Protein AF-A0AAW1R6K6-F1 (afdb_monomer_lite)

Foldseek 3Di:
DVVVVVVVVVVVVVVVVVVLQFFPQQDPDFDLVCLVVLVVVLVVAQFDWDQDPPRDTEAPPLSLLLLLLNCCLPPNADPDDQDQADPVGDGDNHSNSNSVSNNVCHPPHNSNSSRSNRNSSRGGGCVRHPGPPD

InterPro domains:
  IPR000582 Acyl-CoA-binding protein, ACBP [PF00887] (34-119)
  IPR000582 Acyl-CoA-binding protein, ACBP [PS51228] (38-130)
  IPR014352 FERM/acyl-CoA-binding protein superfamily [G3DSA:1.20.80.10] (27-129)
  IPR035984 Acyl-CoA binding protein superfamily [SSF47027] (45-123)

Organism: NCBI:txid41462

Secondary structure (DSSP, 8-state):
-HHHHHHHHHHHHHHHHHHHHS-TT--S---GGGHHHHHHHHHHS-B--EEETTTEEE--HHHHHHHHHHHHHHH-S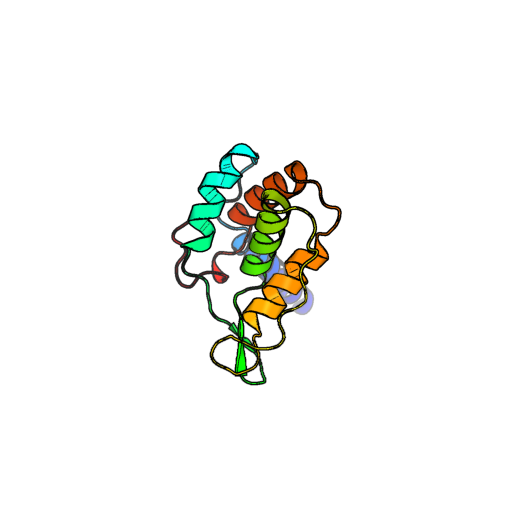--SPPP-B-TTSSB-HHHHHHHHHHHHTTT--HHHHHHHHHHHHHHS-GGGBSS---

pLDDT: mean 80.57, std 13.85, range [44.88, 94.19]

Structure (mmCIF, N/CA/C/O backbone):
data_AF-A0AAW1R6K6-F1
#
_entry.id   AF-A0AAW1R6K6-F1
#
loop_
_atom_site.group_PDB
_atom_site.id
_atom_site.type_symbol
_atom_site.label_atom_id
_atom_site.label_alt_id
_atom_site.label_comp_id
_atom_site.label_asym_id
_atom_site.label_entity_id
_atom_site.label_seq_id
_atom_site.pdbx_PDB_ins_code
_atom_site.Cartn_x
_atom_site.Cartn_y
_atom_site.Cartn_z
_atom_site.occupancy
_atom_site.B_iso_or_equiv
_atom_site.auth_seq_id
_atom_site.auth_comp_id
_atom_site.auth_asym_id
_atom_site.auth_atom_id
_atom_site.pdbx_PDB_model_num
ATOM 1 N N . MET A 1 1 ? -25.791 -34.927 16.420 1.00 54.81 1 MET A N 1
ATOM 2 C CA . MET A 1 1 ? -25.970 -33.560 16.976 1.00 54.81 1 MET A CA 1
ATOM 3 C C . MET A 1 1 ? -24.670 -32.843 17.385 1.00 54.81 1 MET A C 1
ATOM 5 O O . MET A 1 1 ? -24.722 -31.632 17.541 1.00 54.81 1 MET A O 1
ATOM 9 N N . LYS A 1 2 ? -23.514 -33.521 17.539 1.00 57.44 2 LYS A N 1
ATOM 10 C CA . LYS A 1 2 ? -22.239 -32.872 17.930 1.00 57.44 2 LYS A CA 1
ATOM 11 C C . LYS A 1 2 ? -21.477 -32.198 16.771 1.00 57.44 2 LYS A C 1
ATOM 13 O O . LYS A 1 2 ? -20.910 -31.139 16.986 1.00 57.44 2 LYS A O 1
ATOM 18 N N . LEU A 1 3 ? -21.546 -32.734 15.545 1.00 55.44 3 LEU A N 1
ATOM 19 C CA . LEU A 1 3 ? -20.837 -32.152 14.389 1.00 55.44 3 LEU A CA 1
ATOM 20 C C . LEU A 1 3 ? -21.395 -30.787 13.946 1.00 55.44 3 LEU A C 1
ATOM 22 O O . LEU A 1 3 ? -20.623 -29.871 13.708 1.00 55.44 3 LEU A O 1
ATOM 26 N N . LYS A 1 4 ? -22.726 -30.609 13.928 1.00 58.53 4 LYS A N 1
ATOM 27 C CA . LYS A 1 4 ? -23.342 -29.307 13.599 1.00 58.53 4 LYS A CA 1
ATOM 28 C C . LYS A 1 4 ? -23.006 -28.215 14.622 1.00 58.53 4 LYS A C 1
ATOM 30 O O . LYS A 1 4 ? -22.917 -27.057 14.252 1.00 58.53 4 LYS A O 1
ATOM 35 N N . LYS A 1 5 ? -22.803 -28.571 15.899 1.00 58.91 5 LYS A N 1
ATOM 36 C CA . LYS A 1 5 ? -22.395 -27.606 16.934 1.00 58.91 5 LYS A CA 1
ATOM 37 C C . LYS A 1 5 ? -20.954 -27.137 16.732 1.00 58.91 5 LYS A C 1
ATOM 39 O O . LYS A 1 5 ? -20.730 -25.942 16.827 1.00 58.91 5 LYS A O 1
ATOM 44 N N . LEU A 1 6 ? -20.030 -28.042 16.387 1.00 59.62 6 LEU A N 1
ATOM 45 C CA . LEU A 1 6 ? -18.645 -27.667 16.078 1.00 59.62 6 LEU A CA 1
ATOM 46 C C . LEU A 1 6 ? -18.543 -26.755 14.850 1.00 59.62 6 LEU A C 1
ATOM 48 O O . LEU A 1 6 ? -17.821 -25.772 14.915 1.00 59.62 6 LEU A O 1
ATOM 52 N N . GLN A 1 7 ? -19.293 -27.028 13.777 1.00 59.12 7 GLN A N 1
ATOM 53 C CA . GLN A 1 7 ? -19.271 -26.174 12.579 1.00 59.12 7 GLN A CA 1
ATOM 54 C C . GLN A 1 7 ? -19.809 -24.767 12.862 1.00 59.12 7 GLN A C 1
ATOM 56 O O . GLN A 1 7 ? -19.187 -23.789 12.472 1.00 59.12 7 GLN A O 1
ATOM 61 N N . ILE A 1 8 ? -20.895 -24.652 13.632 1.00 62.75 8 ILE A N 1
ATOM 62 C CA . ILE A 1 8 ? -21.438 -23.349 14.052 1.00 62.75 8 ILE A CA 1
ATOM 63 C C . ILE A 1 8 ? -20.459 -22.615 14.984 1.00 62.75 8 ILE A C 1
ATOM 65 O O . ILE A 1 8 ? -20.397 -21.386 14.978 1.00 62.75 8 ILE A O 1
ATOM 69 N N . GLU A 1 9 ? -19.700 -23.346 15.803 1.00 59.59 9 GLU A N 1
ATOM 70 C CA . GLU A 1 9 ? -18.682 -22.774 16.685 1.00 59.59 9 GLU A CA 1
ATOM 71 C C . GLU A 1 9 ? -17.444 -22.316 15.900 1.00 59.59 9 GLU A C 1
ATOM 73 O O . GLU A 1 9 ? -16.956 -21.223 16.166 1.00 59.59 9 GLU A O 1
ATOM 78 N N . GLU A 1 10 ? -16.992 -23.069 14.889 1.00 58.62 10 GLU A N 1
ATOM 79 C CA . GLU A 1 10 ? -15.948 -22.655 13.938 1.00 58.62 10 GLU A CA 1
ATOM 80 C C . GLU A 1 10 ? -16.385 -21.466 13.083 1.00 58.62 10 GLU A C 1
ATOM 82 O O . GLU A 1 10 ? -15.620 -20.517 12.963 1.00 58.62 10 GLU A O 1
ATOM 87 N N . GLU A 1 11 ? -17.612 -21.449 12.559 1.00 56.84 11 GLU A N 1
ATOM 88 C CA . GLU A 1 11 ? -18.152 -20.312 11.804 1.00 56.84 11 GLU A CA 1
ATOM 89 C C . GLU A 1 11 ? -18.302 -19.074 12.689 1.00 56.84 11 GLU A C 1
ATOM 91 O O . GLU A 1 11 ? -17.988 -17.972 12.251 1.00 56.84 11 GLU A O 1
ATOM 96 N N . LYS A 1 12 ? -18.701 -19.222 13.961 1.00 56.53 12 LYS A N 1
ATOM 97 C CA . LYS A 1 12 ? -18.704 -18.106 14.921 1.00 56.53 12 LYS A CA 1
ATOM 98 C C . LYS A 1 12 ? -17.299 -17.667 15.317 1.00 56.53 12 LYS A C 1
ATOM 100 O O . LYS A 1 12 ? -17.099 -16.475 15.524 1.00 56.53 12 LYS A O 1
ATOM 105 N N . LYS A 1 13 ? -16.324 -18.575 15.413 1.00 55.84 13 LYS A N 1
ATOM 106 C CA . LYS A 1 13 ? -14.916 -18.232 15.681 1.00 55.84 13 LYS A CA 1
ATOM 107 C C . LYS A 1 13 ? -14.268 -17.563 14.471 1.00 55.84 13 LYS A C 1
ATOM 109 O O . LYS A 1 13 ? -13.522 -16.611 14.655 1.00 55.84 13 LYS A O 1
ATOM 114 N N . ALA A 1 14 ? -14.597 -18.005 13.261 1.00 51.09 14 ALA A N 1
ATOM 115 C CA . ALA A 1 14 ? -14.185 -17.405 11.999 1.00 51.09 14 ALA A CA 1
ATOM 116 C C . ALA A 1 14 ? -14.874 -16.054 11.776 1.00 51.09 14 ALA A C 1
ATOM 118 O O . ALA A 1 14 ? -14.217 -15.105 11.376 1.00 51.09 14 ALA A O 1
ATOM 119 N N . ALA A 1 15 ? -16.154 -15.911 12.130 1.00 46.59 15 ALA A N 1
ATOM 120 C CA . ALA A 1 15 ? -16.862 -14.633 12.096 1.00 46.59 15 ALA A CA 1
ATOM 121 C C . ALA A 1 15 ? -16.369 -13.670 13.189 1.00 46.59 15 ALA A C 1
ATOM 123 O O . ALA A 1 15 ? -16.264 -12.473 12.946 1.00 46.59 15 ALA A O 1
ATOM 124 N N . ALA A 1 16 ? -16.013 -14.166 14.378 1.00 45.22 16 ALA A N 1
ATOM 125 C CA . ALA A 1 16 ? -15.396 -13.363 15.435 1.00 45.22 16 ALA A CA 1
ATOM 126 C C . ALA A 1 16 ? -13.936 -12.999 15.119 1.00 45.22 16 ALA A C 1
ATOM 128 O O . ALA A 1 16 ? -13.490 -11.928 15.520 1.00 45.22 16 ALA A O 1
ATOM 129 N N . ALA A 1 17 ? -13.206 -13.849 14.391 1.00 46.97 17 ALA A N 1
ATOM 130 C CA . ALA A 1 17 ? -11.892 -13.533 13.838 1.00 46.97 17 ALA A CA 1
ATOM 131 C C . ALA A 1 17 ? -12.015 -12.492 12.719 1.00 46.97 17 ALA A C 1
ATOM 133 O O . ALA A 1 17 ? -11.362 -11.461 12.797 1.00 46.97 17 ALA A O 1
ATOM 134 N N . ALA A 1 18 ? -12.951 -12.666 11.784 1.00 44.88 18 ALA A N 1
ATOM 135 C CA . ALA A 1 18 ? -13.228 -11.710 10.714 1.00 44.88 18 ALA A CA 1
ATOM 136 C C . ALA A 1 18 ? -13.715 -10.347 11.245 1.00 44.88 18 ALA A C 1
ATOM 138 O O . ALA A 1 18 ? -13.365 -9.306 10.696 1.00 44.88 18 ALA A O 1
ATOM 139 N N . ASN A 1 19 ? -14.479 -10.328 12.344 1.00 46.38 19 ASN A N 1
ATOM 140 C CA . ASN A 1 19 ? -14.916 -9.089 12.997 1.00 46.38 19 ASN A CA 1
ATOM 141 C C . ASN A 1 19 ? -13.841 -8.480 13.926 1.00 46.38 19 ASN A C 1
ATOM 143 O O . ASN A 1 19 ? -13.912 -7.300 14.243 1.00 46.38 19 ASN A O 1
ATOM 147 N N . LYS A 1 20 ? -12.819 -9.251 14.331 1.00 46.44 20 LYS A N 1
ATOM 148 C CA . LYS A 1 20 ? -11.583 -8.738 14.961 1.00 46.44 20 LYS A CA 1
ATOM 149 C C . LYS A 1 20 ? -10.495 -8.354 13.950 1.00 46.44 20 LYS A C 1
ATOM 151 O O . LYS A 1 20 ? -9.509 -7.737 14.342 1.00 46.44 20 LYS A O 1
ATOM 156 N N . GLU A 1 21 ? -10.644 -8.736 12.684 1.00 50.62 21 GLU A N 1
ATOM 157 C CA . GLU A 1 21 ? -9.727 -8.390 11.593 1.00 50.62 21 GLU A CA 1
ATOM 158 C C . GLU A 1 21 ? -10.116 -7.105 10.863 1.00 50.62 21 GLU A C 1
ATOM 160 O O . GLU A 1 21 ? -9.253 -6.505 10.224 1.00 50.62 21 GLU A O 1
ATOM 165 N N . LYS A 1 22 ? -11.368 -6.643 10.989 1.00 51.16 22 LYS A N 1
ATOM 166 C CA . LYS A 1 22 ? -11.714 -5.270 10.613 1.00 51.16 22 LYS A CA 1
ATOM 167 C C . LYS A 1 22 ? -10.951 -4.327 11.525 1.00 51.16 22 LYS A C 1
ATOM 169 O O . LYS A 1 22 ? -11.096 -4.399 12.746 1.00 51.16 22 LYS A O 1
ATOM 174 N N . SER A 1 23 ? -10.109 -3.486 10.929 1.00 54.38 23 SER A N 1
ATOM 175 C CA . SER A 1 23 ? -9.315 -2.562 11.720 1.00 54.38 23 SER A CA 1
ATOM 176 C C . SER A 1 23 ? -10.215 -1.699 12.603 1.00 54.38 23 SER A C 1
ATOM 178 O O . SER A 1 23 ? -11.255 -1.229 12.134 1.00 54.38 23 SER A O 1
ATOM 180 N N . PRO A 1 24 ? -9.821 -1.459 13.866 1.00 57.44 24 PRO A N 1
ATOM 181 C CA . PRO A 1 24 ? -10.594 -0.648 14.809 1.00 57.44 24 PRO A CA 1
ATOM 182 C C . PRO A 1 24 ? -10.790 0.801 14.338 1.00 57.44 24 PRO A C 1
ATOM 184 O O . PRO A 1 24 ? -11.574 1.535 14.930 1.00 57.44 24 PRO A O 1
ATOM 187 N N . HIS A 1 25 ? -10.099 1.198 13.269 1.00 65.19 25 HIS A N 1
ATOM 188 C CA . HIS A 1 25 ? -10.101 2.541 12.707 1.00 65.19 25 HIS A CA 1
ATOM 189 C C . HIS A 1 25 ? -10.988 2.693 11.462 1.00 65.19 25 HIS A C 1
ATOM 191 O O . HIS A 1 25 ? -10.966 3.752 10.839 1.00 65.19 25 HIS A O 1
ATOM 197 N N . ALA A 1 26 ? -11.760 1.672 11.070 1.00 70.44 26 ALA A N 1
ATOM 198 C CA . ALA A 1 26 ? -12.659 1.767 9.919 1.00 70.44 26 ALA A CA 1
ATOM 199 C C . ALA A 1 26 ? -13.709 2.881 10.125 1.00 70.44 26 ALA A C 1
ATOM 201 O O . ALA A 1 26 ? -14.513 2.822 11.054 1.00 70.44 26 ALA A O 1
ATOM 202 N N . LYS A 1 27 ? -13.694 3.900 9.256 1.00 74.69 27 LYS A N 1
ATOM 203 C CA . LYS A 1 27 ? -14.626 5.039 9.280 1.00 74.69 27 LYS A CA 1
ATOM 204 C C . LYS A 1 27 ? -15.842 4.785 8.378 1.00 74.69 27 LYS A C 1
ATOM 206 O O . LYS A 1 27 ? -15.732 4.106 7.363 1.00 74.69 27 LYS A O 1
ATOM 211 N N . GLU A 1 28 ? -16.987 5.386 8.710 1.00 66.56 28 GLU A N 1
ATOM 212 C CA . GLU A 1 28 ? -18.200 5.346 7.866 1.00 66.56 28 GLU A CA 1
ATOM 213 C C . GLU A 1 28 ? -18.057 6.170 6.572 1.00 66.56 28 GLU A C 1
ATOM 215 O O . GLU A 1 28 ? -18.705 5.869 5.570 1.00 66.56 28 GLU A O 1
ATOM 220 N N . SER A 1 29 ? -17.182 7.180 6.570 1.00 75.38 29 SER A N 1
ATOM 221 C CA . SER A 1 29 ? -16.866 8.008 5.403 1.00 75.38 29 SER A CA 1
ATOM 222 C C . SER A 1 29 ? -15.362 8.239 5.278 1.00 75.38 29 SER A C 1
ATOM 224 O O . SER A 1 29 ? -14.694 8.534 6.271 1.00 75.38 29 SER A O 1
ATOM 226 N N . TYR A 1 30 ? -14.851 8.168 4.050 1.00 83.12 30 TYR A N 1
ATOM 227 C CA . TYR A 1 30 ? -13.450 8.415 3.715 1.00 83.12 30 TYR A CA 1
ATOM 228 C C . TYR A 1 30 ? -13.351 9.662 2.843 1.00 83.12 30 TYR A C 1
ATOM 230 O O . TYR A 1 30 ? -14.052 9.753 1.834 1.00 83.12 30 TYR A O 1
ATOM 238 N N . ASP A 1 31 ? -12.484 10.599 3.220 1.00 83.88 31 ASP A N 1
ATOM 239 C CA . ASP A 1 31 ? -12.262 11.830 2.467 1.00 83.88 31 ASP A CA 1
ATOM 240 C C . ASP A 1 31 ? -10.904 11.782 1.760 1.00 83.88 31 ASP A C 1
ATOM 242 O O . ASP A 1 31 ? -9.882 11.459 2.363 1.00 83.88 31 ASP A O 1
ATOM 246 N N . MET A 1 32 ? -10.888 12.092 0.463 1.00 86.06 32 MET A N 1
ATOM 247 C CA . MET A 1 32 ? -9.672 12.053 -0.355 1.00 86.06 32 MET A CA 1
ATOM 248 C C . MET A 1 32 ? -8.628 13.105 0.046 1.00 86.06 32 MET A C 1
ATOM 250 O O . MET A 1 32 ? -7.465 12.942 -0.315 1.00 86.06 32 MET A O 1
ATOM 254 N N . ASN A 1 33 ? -9.011 14.154 0.781 1.00 86.31 33 ASN A N 1
ATOM 255 C CA . ASN A 1 33 ? -8.088 15.173 1.283 1.00 86.31 33 ASN A CA 1
ATOM 256 C C . ASN A 1 33 ? -7.244 14.659 2.457 1.00 86.31 33 ASN A C 1
ATOM 258 O O . ASN A 1 33 ? -6.162 15.185 2.688 1.00 86.31 33 ASN A O 1
ATOM 262 N N . GLU A 1 34 ? -7.675 13.601 3.159 1.00 86.88 34 GLU A N 1
ATOM 263 C CA . GLU A 1 34 ? -6.843 12.951 4.188 1.00 86.88 34 GLU A CA 1
ATOM 264 C C . GLU A 1 34 ? -5.663 12.178 3.571 1.00 86.88 34 GLU A C 1
ATOM 266 O O . GLU A 1 34 ? -4.775 11.727 4.293 1.00 86.88 34 GLU A O 1
ATOM 271 N N . PHE A 1 35 ? -5.639 12.001 2.244 1.00 89.75 35 PHE A N 1
ATOM 272 C CA . PHE A 1 35 ? -4.611 11.232 1.550 1.00 89.75 35 PHE A CA 1
ATOM 273 C C . PHE A 1 35 ? -3.198 11.719 1.867 1.00 89.75 35 PHE A C 1
ATOM 275 O O . PHE A 1 35 ? -2.365 10.890 2.212 1.00 89.75 35 PHE A O 1
ATOM 282 N N . ASP A 1 36 ? -2.928 13.020 1.767 1.00 87.56 36 ASP A N 1
ATOM 283 C CA . ASP A 1 36 ? -1.572 13.560 1.908 1.00 87.56 36 ASP A CA 1
ATOM 284 C C . ASP A 1 36 ? -1.031 13.360 3.340 1.00 87.56 36 ASP A C 1
ATOM 286 O O . ASP A 1 36 ? 0.078 12.856 3.530 1.00 87.56 36 ASP A O 1
ATOM 290 N N . ASP A 1 37 ? -1.851 13.611 4.365 1.00 88.75 37 ASP A N 1
ATOM 291 C CA . ASP A 1 37 ? -1.493 13.343 5.765 1.00 88.75 37 ASP A CA 1
ATOM 292 C C . ASP A 1 37 ? -1.284 11.847 6.045 1.00 88.75 37 ASP A C 1
ATOM 294 O O . ASP A 1 37 ? -0.355 11.440 6.756 1.00 88.75 37 ASP A O 1
ATOM 298 N N . LEU A 1 38 ? -2.169 10.997 5.516 1.00 89.88 38 LEU A N 1
ATOM 299 C CA . LEU A 1 38 ? -2.085 9.549 5.697 1.00 89.88 38 LEU A CA 1
ATOM 300 C C . LEU A 1 38 ? -0.922 8.945 4.900 1.00 89.88 38 LEU A C 1
ATOM 302 O O . LEU A 1 38 ? -0.325 7.969 5.358 1.00 89.88 38 LEU A O 1
ATOM 306 N N . ALA A 1 39 ? -0.563 9.535 3.759 1.00 88.19 39 ALA A N 1
ATOM 307 C CA . ALA A 1 39 ? 0.590 9.181 2.939 1.00 88.19 39 ALA A CA 1
ATOM 308 C C . ALA A 1 39 ? 1.911 9.380 3.706 1.00 88.19 39 ALA A C 1
ATOM 310 O O . ALA A 1 39 ? 2.815 8.543 3.663 1.00 88.19 39 ALA A O 1
ATOM 311 N N . GLU A 1 40 ? 2.024 10.439 4.499 1.00 87.56 40 GLU A N 1
ATOM 312 C CA . GLU A 1 40 ? 3.201 10.603 5.351 1.00 87.56 40 GLU A CA 1
ATOM 313 C C . GLU A 1 40 ? 3.201 9.645 6.544 1.00 87.56 40 GLU A C 1
ATOM 315 O O . GLU A 1 40 ? 4.254 9.140 6.952 1.00 87.56 40 GLU A O 1
ATOM 320 N N . LYS A 1 41 ? 2.021 9.392 7.121 1.00 87.88 41 LYS A N 1
ATOM 321 C CA . LYS A 1 41 ? 1.877 8.514 8.286 1.00 87.88 41 LYS A CA 1
ATOM 322 C C . LYS A 1 41 ? 2.154 7.063 7.927 1.00 87.88 41 LYS A C 1
ATOM 324 O O . LYS A 1 41 ? 2.960 6.445 8.618 1.00 87.88 41 LYS A O 1
ATOM 329 N N . TYR A 1 42 ? 1.572 6.527 6.846 1.00 87.75 42 TYR A N 1
ATOM 330 C CA . TYR A 1 42 ? 1.750 5.112 6.493 1.00 87.75 42 TYR A CA 1
ATOM 331 C C . TYR A 1 42 ? 3.221 4.773 6.267 1.00 87.75 42 TYR A C 1
ATOM 333 O O . TYR A 1 42 ? 3.664 3.727 6.721 1.00 87.75 42 TYR A O 1
ATOM 341 N N . ALA A 1 43 ? 4.010 5.661 5.658 1.00 84.19 43 ALA A N 1
ATOM 342 C CA . ALA A 1 43 ? 5.439 5.432 5.455 1.00 84.19 43 ALA A CA 1
ATOM 343 C C . ALA A 1 43 ? 6.227 5.334 6.778 1.00 84.19 43 ALA A C 1
ATOM 345 O O . ALA A 1 43 ? 7.230 4.624 6.842 1.00 84.19 43 ALA A O 1
ATOM 346 N N . LYS A 1 44 ? 5.760 6.015 7.835 1.00 86.56 44 LYS A N 1
ATOM 347 C CA . LYS A 1 44 ? 6.370 6.039 9.176 1.00 86.56 44 LYS A CA 1
ATOM 348 C C . LYS A 1 44 ? 5.870 4.918 10.097 1.00 86.56 44 LYS A C 1
ATOM 350 O O . LYS A 1 44 ? 6.419 4.745 11.183 1.00 86.56 44 LYS A O 1
ATOM 355 N N . LEU A 1 45 ? 4.839 4.169 9.700 1.00 88.25 45 LEU A N 1
ATOM 356 C CA . LEU A 1 45 ? 4.299 3.084 10.519 1.00 88.25 45 LEU A CA 1
ATOM 357 C C . LEU A 1 45 ? 5.293 1.932 10.675 1.00 88.25 45 LEU A C 1
ATOM 359 O O . LEU A 1 45 ? 6.117 1.646 9.806 1.00 88.25 45 LEU A O 1
ATOM 363 N N . ASN A 1 46 ? 5.171 1.228 11.800 1.00 88.44 46 ASN A N 1
ATOM 364 C CA . ASN A 1 46 ? 6.045 0.116 12.143 1.00 88.44 46 ASN A CA 1
ATOM 365 C C . ASN A 1 46 ? 5.600 -1.175 11.434 1.00 88.44 46 ASN A C 1
ATOM 367 O O . ASN A 1 46 ? 5.014 -2.067 12.050 1.00 88.44 46 ASN A O 1
ATOM 371 N N . TRP A 1 47 ? 5.807 -1.242 10.117 1.00 90.50 47 TRP A N 1
ATOM 372 C CA . TRP A 1 47 ? 5.399 -2.374 9.281 1.00 90.50 47 TRP A CA 1
ATOM 373 C C . TRP A 1 47 ? 6.114 -3.658 9.657 1.00 90.50 47 TRP A C 1
ATOM 375 O O . TRP A 1 47 ? 7.331 -3.678 9.846 1.00 90.50 47 TRP A O 1
ATOM 385 N N . ARG A 1 48 ? 5.357 -4.757 9.694 1.00 88.94 48 ARG A N 1
ATOM 386 C CA . ARG A 1 48 ? 5.954 -6.076 9.864 1.00 88.94 48 ARG A CA 1
ATOM 387 C C . ARG A 1 48 ? 6.827 -6.436 8.682 1.00 88.94 48 ARG A C 1
ATOM 389 O O . ARG A 1 48 ? 6.572 -6.062 7.541 1.00 88.94 48 ARG A O 1
ATOM 396 N N . ILE A 1 49 ? 7.832 -7.240 8.977 1.00 89.88 49 ILE A N 1
ATOM 397 C CA . ILE A 1 49 ? 8.669 -7.856 7.971 1.00 89.88 49 ILE A CA 1
ATOM 398 C C . ILE A 1 49 ? 8.322 -9.342 7.925 1.00 89.88 49 ILE A C 1
ATOM 400 O O . ILE A 1 49 ? 8.429 -10.055 8.924 1.00 89.88 49 ILE A O 1
ATOM 404 N N . ILE A 1 50 ? 7.877 -9.794 6.757 1.00 88.00 50 ILE A N 1
ATOM 405 C CA . ILE A 1 50 ? 7.532 -11.180 6.466 1.00 88.00 50 ILE A CA 1
ATOM 406 C C . ILE A 1 50 ? 8.696 -11.797 5.699 1.00 88.00 50 ILE A C 1
ATOM 408 O O . ILE A 1 50 ? 9.042 -11.369 4.596 1.00 88.00 50 ILE A O 1
ATOM 412 N N . SER A 1 51 ? 9.290 -12.835 6.280 1.00 87.19 51 SER A N 1
ATOM 413 C CA . SER A 1 51 ? 10.296 -13.632 5.589 1.00 87.19 51 SER A CA 1
ATOM 414 C C . SER A 1 51 ? 9.607 -14.732 4.785 1.00 87.19 51 SER A C 1
ATOM 416 O O . SER A 1 51 ? 8.867 -15.552 5.332 1.00 87.19 51 SER A O 1
ATOM 418 N N . LYS A 1 52 ? 9.802 -14.714 3.468 1.00 81.88 52 LYS A N 1
ATOM 419 C CA . LYS A 1 52 ? 9.304 -15.724 2.531 1.00 81.88 52 LYS A CA 1
ATOM 420 C C . LYS A 1 52 ? 10.409 -16.763 2.267 1.00 81.88 52 LYS A C 1
ATOM 422 O O . LYS A 1 52 ? 11.599 -16.443 2.364 1.00 81.88 52 LYS A O 1
ATOM 427 N N . PRO A 1 53 ? 10.045 -18.011 1.920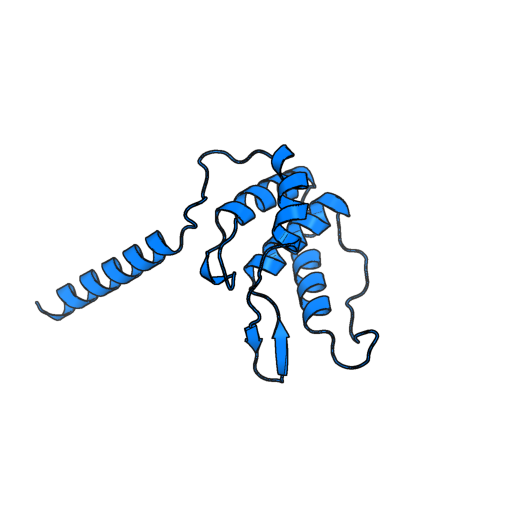 1.00 79.12 53 PRO A N 1
ATOM 428 C CA . PRO A 1 53 ? 11.021 -19.029 1.537 1.00 79.12 53 PRO A CA 1
ATOM 429 C C . PRO A 1 53 ? 11.896 -18.524 0.380 1.00 79.12 53 PRO A C 1
ATOM 431 O O . PRO A 1 53 ? 11.400 -17.891 -0.549 1.00 79.12 53 PRO A O 1
ATOM 434 N N . GLY A 1 54 ? 13.204 -18.779 0.457 1.00 76.56 54 GLY A N 1
ATOM 435 C CA . GLY A 1 54 ? 14.193 -18.223 -0.478 1.00 76.56 54 GLY A CA 1
ATOM 436 C C . GLY A 1 54 ? 14.914 -16.965 0.021 1.00 76.56 54 GLY A C 1
ATOM 437 O O . GLY A 1 54 ? 15.582 -16.305 -0.767 1.00 76.56 54 GLY A O 1
ATOM 438 N N . GLY A 1 55 ? 14.789 -16.622 1.311 1.00 76.88 55 GLY A N 1
ATOM 439 C CA . GLY A 1 55 ? 15.498 -15.489 1.926 1.00 76.88 55 GLY A CA 1
ATOM 440 C C . GLY A 1 55 ? 14.934 -14.117 1.544 1.00 76.88 55 GLY A C 1
ATOM 441 O O . GLY A 1 55 ? 15.517 -13.087 1.882 1.00 76.88 55 GLY A O 1
ATOM 442 N N . ALA A 1 56 ? 13.792 -14.092 0.853 1.00 80.50 56 ALA A N 1
ATOM 443 C CA . ALA A 1 56 ? 13.113 -12.864 0.488 1.00 80.50 56 ALA A CA 1
ATOM 444 C C . ALA A 1 56 ? 12.464 -12.245 1.728 1.00 80.50 56 ALA A C 1
ATOM 446 O O . ALA A 1 56 ? 11.683 -12.880 2.437 1.00 80.50 56 ALA A O 1
ATOM 447 N N . THR A 1 57 ? 12.793 -10.986 1.972 1.00 84.06 57 THR A N 1
ATOM 448 C CA . THR A 1 57 ? 12.295 -10.218 3.107 1.00 84.06 57 THR A CA 1
ATOM 449 C C . THR A 1 57 ? 11.391 -9.126 2.551 1.00 84.06 57 THR A C 1
ATOM 451 O O . THR A 1 57 ? 11.873 -8.214 1.885 1.00 84.06 57 THR A O 1
ATOM 454 N N . VAL A 1 58 ? 10.080 -9.262 2.752 1.00 88.06 58 VAL A N 1
ATOM 455 C CA . VAL A 1 58 ? 9.062 -8.358 2.192 1.00 88.06 58 VAL A CA 1
ATOM 456 C C . VAL A 1 58 ? 8.150 -7.830 3.291 1.00 88.06 58 VAL A C 1
ATOM 458 O O . VAL A 1 58 ? 8.068 -8.397 4.379 1.00 88.06 58 VAL A O 1
ATOM 461 N N . LYS A 1 59 ? 7.465 -6.724 3.020 1.00 90.31 59 LYS A N 1
ATOM 462 C CA . LYS A 1 59 ? 6.430 -6.185 3.907 1.00 90.31 59 LYS A CA 1
ATOM 463 C C . LYS A 1 59 ? 5.115 -6.975 3.744 1.00 90.31 59 LYS A C 1
ATOM 465 O O . LYS A 1 59 ? 5.019 -7.815 2.849 1.00 90.31 59 LYS A O 1
ATOM 470 N N . PRO A 1 60 ? 4.121 -6.787 4.625 1.00 90.81 60 PRO A N 1
ATOM 471 C CA . PRO A 1 60 ? 2.766 -7.288 4.404 1.00 90.81 60 PRO A CA 1
ATOM 472 C C . PRO A 1 60 ? 2.168 -6.762 3.098 1.00 90.81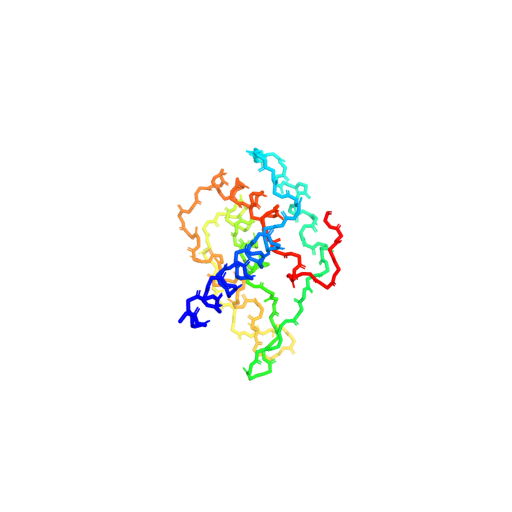 60 PRO A C 1
ATOM 474 O O . PRO A 1 60 ? 2.524 -5.675 2.639 1.00 90.81 60 PRO A O 1
ATOM 477 N N . ASP A 1 61 ? 1.240 -7.522 2.527 1.00 89.00 61 ASP A N 1
ATOM 478 C CA . ASP A 1 61 ? 0.562 -7.179 1.274 1.00 89.00 61 ASP A CA 1
ATOM 479 C C . ASP A 1 61 ? -0.158 -5.824 1.387 1.00 89.00 61 ASP A C 1
ATOM 481 O O . ASP A 1 61 ? -0.072 -4.992 0.488 1.00 89.00 61 ASP A O 1
ATOM 485 N N . GLU A 1 62 ? -0.726 -5.537 2.557 1.00 90.00 62 GLU A N 1
ATOM 486 C CA . GLU A 1 62 ? -1.362 -4.279 2.947 1.00 90.00 62 GLU A CA 1
ATOM 487 C C . GLU A 1 62 ? -0.459 -3.055 2.714 1.00 90.00 62 GLU A C 1
ATOM 489 O O . GLU A 1 62 ? -0.919 -2.012 2.249 1.00 90.00 62 GLU A O 1
ATOM 494 N N . PHE A 1 63 ? 0.845 -3.172 2.991 1.00 92.06 63 PHE A N 1
ATOM 495 C CA . PHE A 1 63 ? 1.795 -2.091 2.716 1.00 92.06 63 PHE A CA 1
ATOM 496 C C . PHE A 1 63 ? 1.889 -1.819 1.214 1.00 92.06 63 PHE A C 1
ATOM 498 O O . PHE A 1 63 ? 1.890 -0.664 0.787 1.00 92.06 63 PHE A O 1
ATOM 505 N N . TYR A 1 64 ? 1.978 -2.877 0.406 1.00 92.38 64 TYR A N 1
ATOM 506 C CA . TYR A 1 64 ? 2.089 -2.760 -1.044 1.00 92.38 64 TYR A CA 1
ATOM 507 C C . TYR A 1 64 ? 0.775 -2.288 -1.679 1.00 92.38 64 TYR A C 1
ATOM 509 O O . TYR A 1 64 ? 0.807 -1.539 -2.657 1.00 92.38 64 TYR A O 1
ATOM 517 N N . GLU A 1 65 ? -0.372 -2.651 -1.101 1.00 91.62 65 GLU A N 1
ATOM 518 C CA . GLU A 1 65 ? -1.686 -2.143 -1.503 1.00 91.62 65 GLU A CA 1
ATOM 519 C C . GLU A 1 65 ? -1.839 -0.641 -1.260 1.00 91.62 65 GLU A C 1
ATOM 521 O O . GLU A 1 65 ? -2.388 0.060 -2.110 1.00 91.62 65 GLU A O 1
ATOM 526 N N . LEU A 1 66 ? -1.329 -0.126 -0.143 1.00 92.81 66 LEU A N 1
ATOM 527 C CA . LEU A 1 66 ? -1.284 1.316 0.096 1.00 92.81 66 LEU A CA 1
ATOM 528 C C . LEU A 1 66 ? -0.262 1.992 -0.817 1.00 92.81 66 LEU A C 1
ATOM 530 O O . LEU A 1 66 ? -0.567 2.997 -1.455 1.00 92.81 66 LEU A O 1
ATOM 534 N N . TYR A 1 67 ? 0.930 1.409 -0.944 1.00 93.38 67 TYR A N 1
ATOM 535 C CA . TYR A 1 67 ? 1.999 1.958 -1.771 1.00 93.38 67 TYR A CA 1
ATOM 536 C C . TYR A 1 67 ? 1.573 2.129 -3.234 1.00 93.38 67 TYR A C 1
ATOM 538 O O . TYR A 1 67 ? 1.787 3.192 -3.811 1.00 93.38 67 TYR A O 1
ATOM 546 N N . ARG A 1 68 ? 0.929 1.123 -3.839 1.00 93.75 68 ARG A N 1
ATOM 547 C CA . ARG A 1 68 ? 0.483 1.214 -5.238 1.00 93.75 68 ARG A CA 1
ATOM 548 C C . ARG A 1 68 ? -0.529 2.336 -5.460 1.00 93.75 68 ARG A C 1
ATOM 550 O O . ARG A 1 68 ? -0.458 3.023 -6.470 1.00 93.75 68 ARG A O 1
ATOM 557 N N . LEU A 1 69 ? -1.449 2.535 -4.514 1.00 94.19 69 LEU A N 1
ATOM 558 C CA . LEU A 1 69 ? -2.472 3.577 -4.593 1.00 94.19 69 LEU A CA 1
ATOM 559 C C . LEU A 1 69 ? -1.842 4.954 -4.394 1.00 94.19 69 LEU A C 1
ATOM 561 O O . LEU A 1 69 ? -2.162 5.884 -5.126 1.00 94.19 69 LEU A O 1
ATOM 565 N N . HIS A 1 70 ? -0.893 5.056 -3.464 1.00 93.25 70 HIS A N 1
ATOM 566 C CA . HIS A 1 70 ? -0.099 6.258 -3.261 1.00 93.25 70 HIS A CA 1
ATOM 567 C C . HIS A 1 70 ? 0.679 6.647 -4.523 1.00 93.25 70 HIS A C 1
ATOM 569 O O . HIS A 1 70 ? 0.576 7.781 -4.984 1.00 93.25 70 HIS A O 1
ATOM 575 N N . MET A 1 71 ? 1.407 5.702 -5.122 1.00 92.81 71 MET A N 1
ATOM 576 C CA . MET A 1 71 ? 2.169 5.950 -6.348 1.00 92.81 71 MET A CA 1
ATOM 577 C C . MET A 1 71 ? 1.266 6.285 -7.534 1.00 92.81 71 MET A C 1
ATOM 579 O O . MET A 1 71 ? 1.577 7.195 -8.292 1.00 92.81 71 MET A O 1
ATOM 583 N N . GLN A 1 72 ? 0.118 5.623 -7.671 1.00 92.19 72 GLN A N 1
ATOM 584 C CA . GLN A 1 72 ? -0.845 5.946 -8.721 1.00 92.19 72 GLN A CA 1
ATOM 585 C C . GLN A 1 72 ? -1.471 7.336 -8.527 1.00 92.19 72 GLN A C 1
ATOM 587 O O . GLN A 1 72 ? -1.684 8.057 -9.497 1.00 92.19 72 GLN A O 1
ATOM 592 N N . ALA A 1 73 ? -1.751 7.741 -7.286 1.00 91.56 73 ALA A N 1
ATOM 593 C CA . ALA A 1 73 ? -2.279 9.069 -6.984 1.00 91.56 73 AL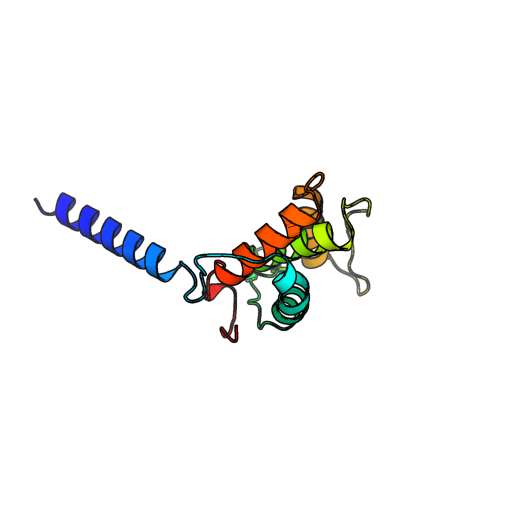A A CA 1
ATOM 594 C C . ALA A 1 73 ? -1.239 10.184 -7.189 1.00 91.56 73 ALA A C 1
ATOM 596 O O . ALA A 1 73 ? -1.603 11.271 -7.632 1.00 91.56 73 ALA A O 1
ATOM 597 N N . ALA A 1 74 ? 0.032 9.920 -6.869 1.00 90.38 74 ALA A N 1
ATOM 598 C CA . ALA A 1 74 ? 1.111 10.908 -6.921 1.00 90.38 74 ALA A CA 1
ATOM 599 C C . ALA A 1 74 ? 1.805 10.986 -8.291 1.00 90.38 74 ALA A C 1
ATOM 601 O O . ALA A 1 74 ? 2.103 12.073 -8.779 1.00 90.38 74 ALA A O 1
ATOM 602 N N . SER A 1 75 ? 2.088 9.837 -8.904 1.00 90.12 75 SER A N 1
ATOM 603 C CA . SER A 1 75 ? 2.864 9.709 -10.145 1.00 90.12 75 SER A CA 1
ATOM 604 C C . SER A 1 75 ? 2.038 9.220 -11.336 1.00 90.12 75 SER A C 1
ATOM 606 O O . SER A 1 75 ? 2.509 9.313 -12.466 1.00 90.12 75 SER A O 1
ATOM 608 N N . GLY A 1 76 ? 0.816 8.727 -11.119 1.00 89.38 76 GLY A N 1
ATOM 609 C CA . GLY A 1 76 ? 0.001 8.143 -12.181 1.00 89.38 76 GLY A CA 1
ATOM 610 C C . GLY A 1 76 ? 0.486 6.753 -12.590 1.00 89.38 76 GLY A C 1
ATOM 611 O O . GLY A 1 76 ? 0.986 5.984 -11.768 1.00 89.38 76 GLY A O 1
ATOM 612 N N . ASP A 1 77 ? 0.314 6.429 -13.870 1.00 90.81 77 ASP A N 1
ATOM 613 C CA . ASP A 1 77 ? 0.635 5.112 -14.414 1.00 90.81 77 ASP A CA 1
ATOM 614 C C . ASP A 1 77 ? 2.136 4.806 -14.358 1.00 90.81 77 ASP A C 1
ATOM 616 O O . ASP A 1 77 ? 2.981 5.617 -14.737 1.00 90.81 77 ASP A O 1
ATOM 620 N N . ASN A 1 78 ? 2.471 3.587 -13.931 1.00 89.62 78 ASN A N 1
ATOM 621 C CA . ASN A 1 78 ? 3.856 3.145 -13.878 1.00 89.62 78 ASN A CA 1
ATOM 622 C C . ASN A 1 78 ? 4.429 2.916 -15.288 1.00 89.62 78 ASN A C 1
ATOM 624 O O . ASN A 1 78 ? 4.063 1.956 -15.969 1.00 89.62 78 ASN A O 1
ATOM 628 N N . THR A 1 79 ? 5.373 3.761 -15.699 1.00 88.56 79 THR A N 1
ATOM 629 C CA . THR A 1 79 ? 6.150 3.604 -16.943 1.00 88.56 79 THR A CA 1
ATOM 630 C C . THR A 1 79 ? 7.602 3.194 -16.690 1.00 88.56 79 THR A C 1
ATOM 632 O O . THR A 1 79 ? 8.405 3.172 -17.620 1.00 88.56 79 THR A O 1
ATOM 635 N N . THR A 1 80 ? 7.968 2.918 -15.436 1.00 87.00 80 THR A N 1
ATOM 636 C CA . THR A 1 80 ? 9.344 2.578 -15.053 1.00 87.00 80 THR A CA 1
ATOM 637 C C . THR A 1 80 ? 9.637 1.101 -15.291 1.00 87.00 80 THR A C 1
ATOM 639 O O . THR A 1 80 ? 8.734 0.265 -15.301 1.00 87.00 80 THR A O 1
ATOM 642 N N . GLU A 1 81 ? 10.909 0.750 -15.459 1.00 86.88 81 GLU A N 1
ATOM 643 C CA . GLU A 1 81 ? 11.324 -0.644 -15.606 1.00 86.88 81 GLU A CA 1
ATOM 644 C C . GLU A 1 81 ? 11.313 -1.380 -14.261 1.00 86.88 81 GLU A C 1
ATOM 646 O O . GLU A 1 81 ? 11.590 -0.806 -13.206 1.00 86.88 81 GLU A O 1
ATOM 651 N N . ARG A 1 82 ? 10.999 -2.681 -14.293 1.00 86.75 82 ARG A N 1
ATOM 652 C CA . ARG A 1 82 ? 10.960 -3.506 -13.083 1.00 86.75 82 ARG A CA 1
ATOM 653 C C . ARG A 1 82 ? 12.373 -3.658 -12.504 1.00 86.75 82 ARG A C 1
ATOM 655 O O . ARG A 1 82 ? 13.219 -4.261 -13.169 1.00 86.75 82 ARG A O 1
ATOM 662 N N . PRO A 1 83 ? 12.630 -3.226 -11.255 1.00 84.00 83 PRO A N 1
ATOM 663 C CA . PRO A 1 83 ? 13.956 -3.330 -10.658 1.00 84.00 83 PRO A CA 1
ATOM 664 C C . PRO A 1 83 ? 14.349 -4.802 -10.500 1.00 84.00 83 PRO A C 1
ATOM 666 O O . PRO A 1 83 ? 13.601 -5.609 -9.948 1.00 84.00 83 PRO A O 1
ATOM 669 N N . MET A 1 84 ? 15.520 -5.179 -11.015 1.00 78.88 84 MET A N 1
ATOM 670 C CA . MET A 1 84 ? 16.011 -6.559 -10.941 1.00 78.88 84 MET A CA 1
ATOM 671 C C . MET A 1 84 ? 17.067 -6.742 -9.840 1.00 78.88 84 MET A C 1
ATOM 673 O O . MET A 1 84 ? 17.095 -7.793 -9.196 1.00 78.88 84 MET A O 1
ATOM 677 N N . TRP A 1 85 ? 17.869 -5.715 -9.573 1.00 79.56 85 TRP A N 1
ATOM 678 C CA . TRP A 1 85 ? 19.008 -5.752 -8.658 1.00 79.56 85 TRP A CA 1
ATOM 679 C C . TRP A 1 85 ? 18.947 -4.572 -7.693 1.00 79.56 85 TRP A C 1
ATOM 681 O O . TRP A 1 85 ? 18.610 -3.466 -8.109 1.00 79.56 85 TRP A O 1
ATOM 691 N N . ALA A 1 86 ? 19.276 -4.803 -6.422 1.00 78.19 86 ALA A N 1
ATOM 692 C CA . ALA A 1 86 ? 19.419 -3.719 -5.455 1.00 78.19 86 ALA A CA 1
ATOM 693 C C . ALA A 1 86 ? 20.741 -2.971 -5.694 1.00 78.19 86 ALA A C 1
ATOM 695 O O . ALA A 1 86 ? 21.738 -3.588 -6.075 1.00 78.19 86 ALA A O 1
ATOM 696 N N . GLU A 1 87 ? 20.789 -1.666 -5.400 1.00 71.12 87 GLU A N 1
ATOM 697 C CA . GLU A 1 87 ? 22.009 -0.847 -5.556 1.00 71.12 87 GLU A CA 1
ATOM 698 C C . GLU A 1 87 ? 23.219 -1.403 -4.788 1.00 71.12 87 GLU A C 1
ATOM 700 O O . GLU A 1 87 ? 24.358 -1.249 -5.218 1.00 71.12 87 GLU A O 1
ATOM 705 N N . LYS A 1 88 ? 22.987 -2.087 -3.661 1.00 72.19 88 LYS A N 1
ATOM 706 C CA . LYS A 1 88 ? 24.043 -2.714 -2.847 1.00 72.19 88 LYS A CA 1
ATOM 707 C C . LYS A 1 88 ? 24.345 -4.171 -3.227 1.00 72.19 88 LYS A C 1
ATOM 709 O O . LYS A 1 88 ? 25.050 -4.857 -2.490 1.00 72.19 88 LYS A O 1
ATOM 714 N N . GLY A 1 89 ? 23.830 -4.637 -4.364 1.00 73.56 89 GLY A N 1
ATOM 715 C CA . GLY A 1 89 ? 23.907 -6.029 -4.801 1.00 73.56 89 GLY A CA 1
ATOM 716 C C . GLY A 1 89 ? 22.802 -6.909 -4.205 1.00 73.56 89 GLY A C 1
ATOM 717 O O . GLY A 1 89 ? 22.189 -6.582 -3.191 1.00 73.56 89 GLY A O 1
ATOM 718 N N . GLY A 1 90 ? 22.536 -8.044 -4.858 1.00 79.94 90 GLY A N 1
ATOM 719 C CA . GLY A 1 90 ? 21.462 -8.972 -4.490 1.00 79.94 90 GLY A CA 1
ATOM 720 C C . GLY A 1 90 ? 20.128 -8.701 -5.195 1.00 79.94 90 GLY A C 1
ATOM 721 O O . GLY A 1 90 ? 19.954 -7.714 -5.911 1.00 79.94 90 GLY A O 1
ATOM 722 N N . LEU A 1 91 ? 19.185 -9.629 -5.022 1.00 83.00 91 LEU A N 1
ATOM 723 C CA . LEU A 1 91 ? 17.847 -9.539 -5.608 1.00 83.00 91 LEU A CA 1
ATOM 724 C C . LEU A 1 91 ? 16.985 -8.560 -4.806 1.00 83.00 91 LEU A C 1
ATOM 726 O O . LEU A 1 91 ? 16.765 -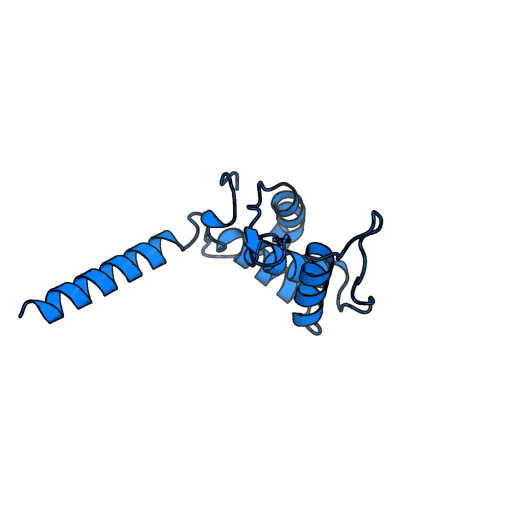8.757 -3.612 1.00 83.00 91 LEU A O 1
ATOM 730 N N . ASP A 1 92 ? 16.452 -7.538 -5.475 1.00 84.69 92 ASP A N 1
ATOM 731 C CA . ASP A 1 92 ? 15.551 -6.574 -4.841 1.00 84.69 92 ASP A CA 1
ATOM 732 C C . ASP A 1 92 ? 14.108 -7.101 -4.798 1.00 84.69 92 ASP A C 1
ATOM 734 O O . ASP A 1 92 ? 13.294 -6.835 -5.683 1.00 84.69 92 ASP A O 1
ATOM 738 N N . PHE A 1 93 ? 13.779 -7.901 -3.784 1.00 85.56 93 PHE A N 1
ATOM 739 C CA . PHE A 1 93 ? 12.418 -8.420 -3.614 1.00 85.56 93 PHE A CA 1
ATOM 740 C C . PHE A 1 93 ? 11.414 -7.324 -3.238 1.00 85.56 93 PHE A C 1
ATOM 742 O O . PHE A 1 93 ? 10.277 -7.357 -3.708 1.00 85.56 93 PHE A O 1
ATOM 749 N N . GLU A 1 94 ? 11.822 -6.345 -2.424 1.00 86.06 94 GLU A N 1
ATOM 750 C CA . GLU A 1 94 ? 10.931 -5.269 -1.982 1.00 86.06 94 GLU A CA 1
ATOM 751 C C . GLU A 1 94 ? 10.616 -4.305 -3.129 1.00 86.06 94 GLU A C 1
ATOM 753 O O . GLU A 1 94 ? 9.442 -4.000 -3.354 1.00 86.06 94 GLU A O 1
ATOM 758 N N . GLY A 1 95 ? 11.628 -3.855 -3.872 1.00 88.00 95 GLY A N 1
ATOM 759 C CA . GLY A 1 95 ? 11.442 -2.992 -5.036 1.00 88.00 95 GLY A CA 1
ATOM 760 C C . GLY A 1 95 ? 10.619 -3.677 -6.120 1.00 88.00 95 GLY A C 1
ATOM 761 O O . GLY A 1 95 ? 9.710 -3.064 -6.680 1.00 88.00 95 GLY A O 1
ATOM 762 N N . ARG A 1 96 ? 10.837 -4.979 -6.353 1.00 88.81 96 ARG A N 1
ATOM 763 C CA . ARG A 1 96 ? 9.995 -5.763 -7.271 1.00 88.81 96 ARG A CA 1
ATOM 764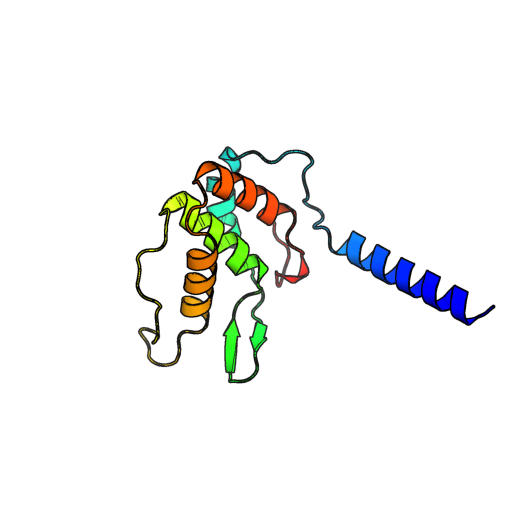 C C . ARG A 1 96 ? 8.543 -5.816 -6.823 1.00 88.81 96 ARG A C 1
ATOM 766 O O . ARG A 1 96 ? 7.679 -5.671 -7.676 1.00 88.81 96 ARG A O 1
ATOM 773 N N . ALA A 1 97 ? 8.277 -6.042 -5.537 1.00 90.38 97 ALA A N 1
ATOM 774 C CA . ALA A 1 97 ? 6.915 -6.113 -5.008 1.00 90.38 97 ALA A CA 1
ATOM 775 C C . ALA A 1 97 ? 6.202 -4.753 -5.084 1.00 90.38 97 ALA A C 1
ATOM 777 O O . ALA A 1 97 ? 5.053 -4.686 -5.513 1.00 90.38 97 ALA A O 1
ATOM 778 N N . LYS A 1 98 ? 6.903 -3.659 -4.756 1.00 90.69 98 LYS A N 1
ATOM 779 C CA . LYS A 1 98 ? 6.413 -2.282 -4.940 1.00 90.69 98 LYS A CA 1
ATOM 780 C C . LYS A 1 98 ? 6.047 -1.997 -6.391 1.00 90.69 98 LYS A C 1
ATOM 782 O O . LYS A 1 98 ? 4.958 -1.498 -6.667 1.00 90.69 98 LYS A O 1
ATOM 787 N N . TRP A 1 99 ? 6.956 -2.330 -7.304 1.00 92.56 99 TRP A N 1
ATOM 788 C CA . TRP A 1 99 ? 6.767 -2.115 -8.732 1.00 92.56 99 TRP A CA 1
ATOM 789 C C . TRP A 1 99 ? 5.606 -2.948 -9.282 1.00 92.56 99 TRP A C 1
ATOM 791 O O . TRP A 1 99 ? 4.780 -2.431 -10.026 1.00 92.56 99 TRP A O 1
ATOM 801 N N . ASP A 1 100 ? 5.516 -4.219 -8.887 1.00 91.94 100 ASP A N 1
ATOM 802 C CA . ASP A 1 100 ? 4.444 -5.127 -9.304 1.00 91.94 100 ASP A CA 1
ATOM 803 C C . ASP A 1 100 ? 3.075 -4.621 -8.832 1.00 91.94 100 ASP A C 1
ATOM 805 O O . ASP A 1 100 ? 2.151 -4.478 -9.635 1.00 91.94 100 ASP A O 1
ATOM 809 N N . ALA A 1 101 ? 2.982 -4.221 -7.560 1.00 92.50 101 ALA A N 1
ATOM 810 C CA . ALA A 1 101 ? 1.768 -3.656 -6.992 1.00 92.50 101 ALA A CA 1
ATOM 811 C C . ALA A 1 101 ? 1.350 -2.359 -7.703 1.00 92.50 101 ALA A C 1
ATOM 813 O O . ALA A 1 101 ? 0.170 -2.197 -8.018 1.00 92.50 101 ALA A O 1
ATOM 814 N N . TRP A 1 102 ? 2.293 -1.451 -7.981 1.00 93.44 102 TRP A N 1
ATOM 815 C CA . TRP A 1 102 ? 2.020 -0.202 -8.702 1.00 93.44 102 TRP A CA 1
ATOM 816 C C . TRP A 1 102 ? 1.568 -0.458 -10.144 1.00 93.44 102 TRP A C 1
ATOM 818 O O . TRP A 1 102 ? 0.546 0.069 -10.579 1.00 93.44 102 TRP A O 1
ATOM 828 N N . THR A 1 103 ? 2.242 -1.354 -10.863 1.00 92.38 103 THR A N 1
ATOM 829 C CA . THR A 1 103 ? 1.840 -1.760 -12.218 1.00 92.38 103 THR A CA 1
ATOM 830 C C . THR A 1 103 ? 0.449 -2.407 -12.247 1.00 92.38 103 THR A C 1
ATOM 832 O O . THR A 1 103 ? -0.276 -2.254 -13.233 1.00 92.38 103 THR A O 1
ATOM 835 N N . ALA A 1 104 ? 0.038 -3.097 -11.179 1.00 92.38 104 ALA A N 1
ATOM 836 C CA . ALA A 1 104 ? -1.272 -3.742 -11.101 1.00 92.38 104 ALA A CA 1
ATOM 837 C C . ALA A 1 104 ? -2.456 -2.756 -11.052 1.00 92.38 104 ALA A C 1
ATOM 839 O O . ALA A 1 104 ? -3.569 -3.145 -11.401 1.00 92.38 104 ALA A O 1
ATOM 840 N N . VAL A 1 105 ? -2.241 -1.496 -10.650 1.00 91.06 105 VAL A N 1
ATOM 841 C CA . VAL A 1 105 ? -3.292 -0.454 -10.570 1.00 91.06 105 VAL A CA 1
ATOM 842 C C . VAL A 1 105 ? -3.237 0.562 -11.708 1.00 91.06 105 VAL A C 1
ATOM 844 O O . VAL A 1 105 ? -3.926 1.584 -11.649 1.00 91.06 105 VAL A O 1
ATOM 847 N N . LYS A 1 106 ? -2.475 0.268 -12.767 1.00 89.38 106 LYS A N 1
ATOM 848 C CA . LYS A 1 106 ? -2.456 1.076 -13.991 1.00 89.38 106 LYS A CA 1
ATOM 849 C C . LYS A 1 106 ? -3.874 1.349 -14.508 1.00 89.38 106 LYS A C 1
ATOM 851 O O . LYS A 1 106 ? -4.759 0.499 -14.388 1.00 89.38 106 LYS A O 1
ATOM 856 N N . ALA A 1 107 ? -4.076 2.518 -15.105 1.00 88.62 107 ALA A N 1
ATOM 857 C CA . ALA A 1 107 ? -5.366 3.051 -15.542 1.00 88.62 107 ALA A CA 1
ATOM 858 C C . ALA A 1 107 ? -6.359 3.410 -14.413 1.00 88.62 107 ALA A C 1
ATOM 860 O O . ALA A 1 107 ? -7.519 3.729 -14.689 1.00 88.62 107 ALA A O 1
ATOM 861 N N . THR A 1 108 ? -5.935 3.412 -13.143 1.00 89.38 108 THR A N 1
ATOM 862 C CA . THR A 1 108 ? -6.751 3.961 -12.047 1.00 89.38 108 THR A CA 1
ATOM 863 C C . THR A 1 108 ? -6.576 5.477 -11.980 1.00 89.38 108 THR A C 1
ATOM 865 O O . THR A 1 108 ? -5.455 5.979 -11.995 1.00 89.38 108 THR A O 1
ATOM 868 N N . THR A 1 109 ? -7.674 6.231 -11.893 1.00 91.25 109 THR A N 1
ATOM 869 C CA . THR A 1 109 ? -7.608 7.696 -11.779 1.00 91.25 109 THR A CA 1
ATOM 870 C C . THR A 1 109 ? -7.069 8.125 -10.415 1.00 91.25 109 THR A C 1
ATOM 872 O O . THR A 1 109 ? -7.297 7.442 -9.414 1.00 91.25 109 THR A O 1
ATOM 875 N N . ALA A 1 110 ? -6.399 9.280 -10.362 1.00 89.81 110 ALA A N 1
ATOM 876 C CA . ALA A 1 110 ? -5.806 9.797 -9.130 1.00 89.81 110 ALA A CA 1
ATOM 877 C C . ALA A 1 110 ? -6.838 9.923 -7.994 1.00 89.81 110 ALA A C 1
ATOM 879 O O . ALA A 1 110 ? -6.586 9.448 -6.890 1.00 89.81 110 ALA A O 1
ATOM 880 N N . ASP A 1 111 ? -8.037 10.449 -8.270 1.00 90.19 111 ASP A N 1
ATOM 881 C CA . ASP A 1 111 ? -9.098 10.601 -7.261 1.00 90.19 111 ASP A CA 1
ATOM 882 C C . ASP A 1 111 ? -9.553 9.258 -6.674 1.00 90.19 111 ASP A C 1
ATOM 884 O O . ASP A 1 111 ? -9.715 9.111 -5.461 1.00 90.19 111 ASP A O 1
ATOM 888 N N . LYS A 1 112 ? -9.707 8.237 -7.530 1.00 90.88 112 LYS A N 1
ATOM 889 C CA . LYS A 1 112 ? -10.062 6.882 -7.084 1.00 90.88 112 LYS A CA 1
ATOM 890 C C . LYS A 1 112 ? -8.942 6.273 -6.254 1.00 90.88 112 LYS A C 1
ATOM 892 O O . LYS A 1 112 ? -9.224 5.636 -5.243 1.00 90.88 112 LYS A O 1
ATOM 897 N N . ALA A 1 113 ? -7.691 6.474 -6.662 1.00 92.19 113 ALA A N 1
ATOM 898 C CA . ALA A 1 113 ? -6.535 5.973 -5.936 1.00 92.19 113 ALA A CA 1
ATOM 899 C C . ALA A 1 113 ? -6.432 6.601 -4.535 1.00 92.19 113 ALA A C 1
ATOM 901 O O . ALA A 1 113 ? -6.258 5.865 -3.565 1.00 92.19 113 ALA A O 1
ATOM 902 N N . LYS A 1 114 ? -6.647 7.920 -4.407 1.00 92.12 114 LYS A N 1
ATOM 903 C CA . LYS A 1 114 ? -6.683 8.620 -3.111 1.00 92.12 114 LYS A CA 1
ATOM 904 C C . LYS A 1 114 ? -7.769 8.071 -2.190 1.00 92.12 114 LYS A C 1
ATOM 906 O O . LYS A 1 114 ? -7.488 7.717 -1.050 1.00 92.12 114 LYS A O 1
ATOM 911 N N . LEU A 1 115 ? -8.998 7.937 -2.688 1.00 91.19 115 LEU A N 1
ATOM 912 C CA . LEU A 1 115 ? -10.114 7.437 -1.881 1.00 91.19 115 LEU A CA 1
ATOM 913 C C . LEU A 1 115 ? -9.886 5.987 -1.432 1.00 91.19 115 LEU A C 1
ATOM 915 O O . LEU A 1 115 ? -10.084 5.658 -0.261 1.00 91.19 115 LEU A O 1
ATOM 919 N N . LEU A 1 116 ? -9.426 5.124 -2.343 1.00 90.88 116 LEU A N 1
ATOM 920 C CA . LEU A 1 116 ? -9.079 3.739 -2.019 1.00 90.88 116 LEU A CA 1
ATOM 921 C C . LEU A 1 116 ? -7.923 3.657 -1.021 1.00 90.88 116 LEU A C 1
ATOM 923 O O . LEU A 1 116 ? -7.932 2.768 -0.175 1.00 90.88 116 LEU A O 1
ATOM 927 N N . PHE A 1 117 ? -6.952 4.568 -1.098 1.00 92.94 117 PHE A N 1
ATOM 928 C CA . PHE A 1 117 ? -5.835 4.622 -0.162 1.00 92.94 117 PHE A CA 1
ATOM 929 C C . PHE A 1 117 ? -6.321 4.954 1.247 1.00 92.94 117 PHE A C 1
ATOM 931 O O . PHE A 1 117 ? -5.999 4.234 2.187 1.00 92.94 117 PHE A O 1
ATOM 938 N N . VAL A 1 118 ? -7.137 6.002 1.384 1.00 91.38 118 VAL A N 1
ATOM 939 C CA . VAL A 1 118 ? -7.701 6.426 2.674 1.00 91.38 118 VAL A CA 1
ATOM 940 C C . VAL A 1 118 ? -8.528 5.289 3.273 1.00 91.38 118 VAL A C 1
ATOM 942 O O . VAL A 1 118 ? -8.324 4.908 4.425 1.00 91.38 118 VAL A O 1
ATOM 945 N N . LYS A 1 119 ? -9.394 4.668 2.466 1.00 90.44 119 LYS A N 1
ATOM 946 C CA . LYS A 1 119 ? -10.158 3.486 2.877 1.00 90.44 119 LYS A CA 1
ATOM 947 C C . LYS A 1 119 ? -9.248 2.342 3.329 1.00 90.44 119 LYS A C 1
ATOM 949 O O . LYS A 1 119 ? -9.410 1.826 4.432 1.00 90.44 119 LYS A O 1
ATOM 954 N N . GLY A 1 120 ? -8.272 1.981 2.499 1.00 88.25 120 GLY A N 1
ATOM 955 C CA . GLY A 1 120 ? -7.312 0.921 2.785 1.00 88.25 120 GLY A CA 1
ATOM 956 C C . GLY A 1 120 ? -6.552 1.178 4.081 1.00 88.25 120 GLY A C 1
ATOM 957 O O . GLY A 1 120 ? -6.417 0.262 4.882 1.00 88.25 120 GLY A O 1
ATOM 958 N N . TYR A 1 121 ? -6.136 2.423 4.337 1.00 88.81 121 TYR A N 1
ATOM 959 C CA . TYR A 1 121 ? -5.387 2.823 5.530 1.00 88.81 121 TYR A CA 1
ATOM 960 C C . TYR A 1 121 ? -6.167 2.543 6.826 1.00 88.81 121 TYR A C 1
ATOM 962 O O . TYR A 1 121 ? -5.615 2.078 7.828 1.00 88.81 121 TYR A O 1
ATOM 970 N N . TYR A 1 122 ? -7.468 2.806 6.800 1.00 86.06 122 TYR A N 1
ATOM 971 C CA . TYR A 1 122 ? -8.350 2.596 7.941 1.00 86.06 122 TYR A CA 1
ATOM 972 C C . TYR A 1 122 ? -8.836 1.153 8.078 1.00 86.06 122 TYR A C 1
ATOM 974 O O . TYR A 1 122 ? -9.133 0.719 9.188 1.00 86.06 122 TYR A O 1
ATOM 982 N N . GLU A 1 123 ? -8.916 0.401 6.980 1.00 85.25 123 GLU A N 1
ATOM 983 C CA . GLU A 1 123 ? -9.417 -0.977 6.984 1.00 85.25 123 GLU A CA 1
ATOM 984 C C . GLU A 1 123 ? -8.316 -2.036 7.142 1.00 85.25 123 GLU A C 1
ATOM 986 O O . GLU A 1 123 ? -8.622 -3.153 7.566 1.00 85.25 123 GLU A O 1
ATOM 991 N N . PHE A 1 124 ? -7.044 -1.720 6.861 1.00 85.06 124 PHE A N 1
ATOM 992 C CA . PHE A 1 124 ? -5.992 -2.740 6.867 1.00 85.06 124 PHE A CA 1
ATOM 993 C C . PHE A 1 124 ? -5.721 -3.280 8.274 1.00 85.06 124 PHE A C 1
ATOM 995 O O . PHE A 1 124 ? -5.586 -2.491 9.210 1.00 85.06 124 PHE A O 1
ATOM 1002 N N . PRO A 1 125 ? -5.584 -4.599 8.462 1.00 82.88 125 PRO A N 1
ATOM 1003 C CA . PRO A 1 125 ? -5.545 -5.221 9.779 1.00 82.88 125 PRO A CA 1
ATOM 1004 C C . PRO A 1 125 ? -4.342 -4.776 10.626 1.00 82.88 125 PRO A C 1
ATOM 1006 O O . PRO A 1 125 ? -3.233 -4.563 10.131 1.00 82.88 125 PRO A O 1
ATOM 1009 N N . ALA A 1 126 ? -4.528 -4.714 11.948 1.00 81.19 126 ALA A N 1
ATOM 1010 C CA . ALA A 1 126 ? -3.465 -4.384 12.909 1.00 81.19 126 ALA A CA 1
ATOM 1011 C C . ALA A 1 126 ? -2.256 -5.340 12.831 1.00 81.19 126 ALA A C 1
ATOM 1013 O O . ALA A 1 126 ? -1.126 -4.953 13.117 1.00 81.19 126 ALA A O 1
ATOM 1014 N N . LYS A 1 127 ? -2.475 -6.585 12.379 1.00 83.81 127 LYS A N 1
ATOM 1015 C CA . LYS A 1 127 ? -1.424 -7.604 12.208 1.00 83.81 127 LYS A CA 1
ATOM 1016 C C . LYS A 1 127 ? -0.356 -7.224 11.177 1.00 83.81 127 LYS A C 1
ATOM 1018 O O . LYS A 1 127 ? 0.724 -7.807 11.203 1.00 83.81 127 LYS A O 1
ATOM 1023 N N . ALA A 1 128 ? -0.650 -6.275 10.287 1.00 86.06 128 ALA A N 1
ATOM 1024 C CA . ALA A 1 128 ? 0.312 -5.763 9.319 1.00 86.06 128 ALA A CA 1
ATOM 1025 C C . ALA A 1 128 ? 1.428 -4.935 9.988 1.00 86.06 128 ALA A C 1
ATOM 1027 O O . ALA A 1 128 ? 2.502 -4.767 9.412 1.00 86.06 128 ALA A O 1
ATOM 1028 N N . LEU A 1 129 ? 1.225 -4.457 11.220 1.00 87.50 129 LEU A N 1
ATOM 1029 C CA . LEU A 1 129 ? 2.219 -3.693 11.974 1.00 87.50 129 LEU A CA 1
ATOM 1030 C C . LEU A 1 129 ? 2.800 -4.508 13.139 1.00 87.50 129 LEU A C 1
ATOM 1032 O O . LEU A 1 129 ? 2.158 -5.402 13.698 1.00 87.50 129 LEU A O 1
ATOM 1036 N N . TYR A 1 130 ? 4.054 -4.238 13.505 1.00 85.50 130 TYR A N 1
ATOM 1037 C CA . TYR A 1 130 ? 4.635 -4.744 14.752 1.00 85.50 130 TYR A CA 1
ATOM 1038 C C . TYR A 1 130 ? 3.885 -4.164 15.950 1.00 85.50 130 TYR A C 1
ATOM 1040 O O . TYR A 1 130 ? 3.517 -4.904 16.861 1.00 85.50 130 TYR A O 1
ATOM 1048 N N . THR A 1 131 ? 3.614 -2.861 15.893 1.00 82.12 131 THR A N 1
ATOM 1049 C CA . THR A 1 131 ? 2.843 -2.095 16.872 1.00 82.12 131 THR A CA 1
ATOM 1050 C C . THR A 1 131 ? 1.882 -1.177 16.127 1.00 82.12 131 THR A C 1
ATOM 1052 O O . THR A 1 131 ? 2.321 -0.398 15.280 1.00 82.12 131 THR A O 1
ATOM 1055 N N . ASP A 1 132 ? 0.588 -1.266 16.431 1.00 79.06 132 ASP A N 1
ATOM 1056 C CA . ASP A 1 132 ? -0.419 -0.386 15.843 1.00 79.06 132 ASP A CA 1
ATOM 1057 C C . ASP A 1 132 ? -0.359 0.990 16.517 1.00 79.06 132 ASP A C 1
ATOM 1059 O O . ASP A 1 132 ? -0.792 1.151 17.653 1.00 79.06 132 ASP A O 1
ATOM 1063 N N . THR A 1 133 ? 0.264 1.955 15.841 1.00 75.31 133 THR A N 1
ATOM 1064 C CA . THR A 1 133 ? 0.416 3.350 16.301 1.00 75.31 133 THR A CA 1
ATOM 1065 C C . THR A 1 133 ? -0.365 4.322 15.414 1.00 75.31 133 THR A C 1
ATOM 1067 O O . THR A 1 133 ? 0.039 5.474 15.260 1.00 75.31 133 THR A O 1
ATOM 1070 N N . ARG A 1 134 ? -1.392 3.808 14.735 1.00 68.75 134 ARG A N 1
ATOM 1071 C CA . ARG A 1 134 ? -2.221 4.539 13.777 1.00 68.75 134 ARG A CA 1
ATOM 1072 C C . ARG A 1 134 ? -3.254 5.414 14.461 1.00 68.75 134 ARG A C 1
ATOM 1074 O O . ARG A 1 134 ? -3.722 5.018 15.550 1.00 68.75 134 ARG A O 1
#

Radius of gyration: 17.91 Å; chains: 1; bounding box: 50×49×35 Å

Sequence (134 aa):
MKLKKLQIEEEKKAAAAANKEKSPHAKESYDMNEFDDLAEKYAKLNWRIISKPGGATVKPDEFYELYRLHMQAASGDNTTERPMWAEKGGLDFEGRAKWDAWTAVKATTADKAKLLFVKGYYEFPAKALYTDTR